Protein AF-A0A7V9HLD6-F1 (afdb_monomer)

Nearest PDB structures (foldseek):
  2f6m-assembly2_D  TM=8.925E-01  e=1.439E+00  Saccharomyces cerevisiae
  6vme-assembly2_F  TM=8.685E-01  e=6.034E+00  Homo sapiens
  2p22-assembly1_A  TM=7.306E-01  e=8.921E+00  Saccharomyces cerevisiae

pLDDT: mean 74.8, std 20.35, range [39.22, 98.5]

Radius of gyration: 25.82 Å; Cα contacts (8 Å, |Δi|>4): 28; chains: 1; bounding box: 95×51×47 Å

Solvent-accessible surface area (backbone atoms only — not comparable to full-atom values): 7902 Å² total; per-residue (Å²): 136,84,77,90,80,96,81,75,87,72,72,79,76,80,72,80,74,76,62,92,79,74,80,59,67,68,57,51,51,50,53,50,50,52,48,52,52,52,52,50,49,51,54,51,37,37,76,72,66,77,37,56,72,67,59,44,52,53,55,49,47,52,51,52,49,53,48,48,34,51,74,72,59,75,66,81,85,85,76,81,62,94,83,66,84,83,82,90,74,91,76,79,83,84,73,83,71,80,78,54,63,66,66,56,50,53,56,52,51,58,66,68,66,60,72,82,83,125

Sequence (118 aa):
MGSHEHDQTHPPGHNHDHDGTDKDPAEQEELARHLGEELSELFVRYVQGNLDFAELSFSAYDVLQDLHIIALGEYELEYDDEDAASEETSETGDTSSDYDRETATEQQEDLAQEPARS

Secondary structure (DSSP, 8-state):
----------PPP------TT---HHHHHHHHHHHHHHHHHHHHHHHTTSS-HHHHHHHHHHHHHHHHHHHHT--------TTS----------------HHHHHHHHHHHHTS----

Foldseek 3Di:
DDDDDPDDPDDPPPPPPPPPPDDDPVVLVVLLVVLVVVLVVLVVCVVVVVDDPVRNVVSNVVSVVVNVCSVVVVDDDDDPPVPDDDDDDPDDDP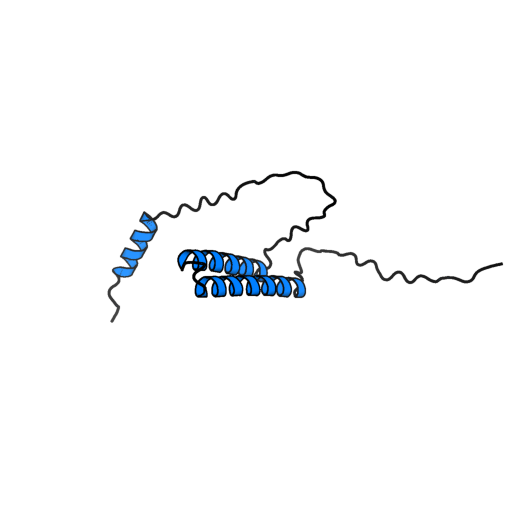PPPPPPVVVVVVVVVVVVPDDDDD

Mean predicted aligned error: 18.8 Å

Structure (mmCIF, N/CA/C/O backbone):
data_AF-A0A7V9HLD6-F1
#
_entry.id   AF-A0A7V9HLD6-F1
#
loop_
_atom_site.group_PDB
_atom_site.id
_atom_site.type_symbol
_atom_site.label_atom_id
_atom_site.label_alt_id
_atom_site.label_comp_id
_atom_site.label_asym_id
_atom_site.label_entity_id
_atom_site.label_seq_id
_atom_site.pdbx_PDB_ins_code
_atom_site.Cartn_x
_atom_site.Cartn_y
_atom_site.Cartn_z
_atom_site.occupancy
_atom_site.B_iso_or_equiv
_atom_site.auth_seq_id
_atom_site.auth_comp_id
_atom_site.auth_asym_id
_atom_site.auth_atom_id
_atom_site.pdbx_PDB_model_num
ATOM 1 N N . MET A 1 1 ? 57.115 -25.527 -28.174 1.00 39.75 1 MET A N 1
ATOM 2 C CA . MET A 1 1 ? 57.000 -24.123 -27.728 1.00 39.75 1 MET A CA 1
ATOM 3 C C . MET A 1 1 ? 56.120 -23.453 -28.773 1.00 39.75 1 MET A C 1
ATOM 5 O O . MET A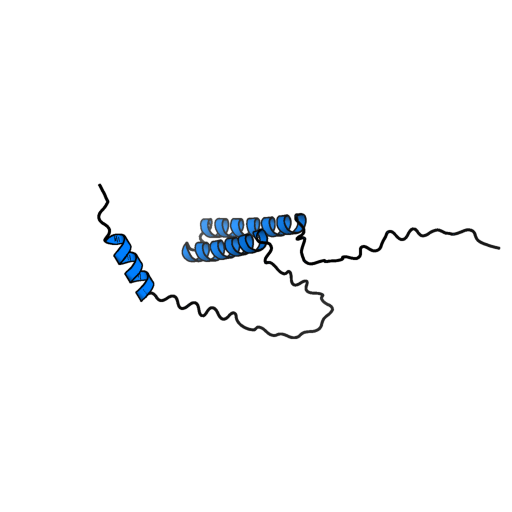 1 1 ? 56.627 -23.173 -29.844 1.00 39.75 1 MET A O 1
ATOM 9 N N . GLY A 1 2 ? 54.792 -23.560 -28.704 1.00 39.22 2 GLY A N 1
ATOM 10 C CA . GLY A 1 2 ? 53.883 -22.945 -27.719 1.00 39.22 2 GLY A CA 1
ATOM 11 C C . GLY A 1 2 ? 53.298 -21.693 -28.400 1.00 39.22 2 GLY A C 1
ATOM 12 O O . GLY A 1 2 ? 54.085 -20.910 -28.908 1.00 39.22 2 GLY A O 1
ATOM 13 N N . SER A 1 3 ? 52.001 -21.457 -28.571 1.00 45.84 3 SER A N 1
ATOM 14 C CA . SER A 1 3 ? 50.786 -22.132 -28.116 1.00 45.84 3 SER A CA 1
ATOM 15 C C . SER A 1 3 ? 49.655 -21.732 -29.081 1.00 45.84 3 SER A C 1
ATOM 17 O O . SER A 1 3 ? 49.622 -20.599 -29.557 1.00 45.84 3 SER A O 1
ATOM 19 N N . HIS A 1 4 ? 48.757 -22.670 -29.394 1.00 47.81 4 HIS A N 1
ATOM 20 C CA . HIS A 1 4 ? 47.358 -22.351 -29.701 1.00 47.81 4 HIS A CA 1
ATOM 21 C C . HIS A 1 4 ? 46.749 -21.718 -28.449 1.00 47.81 4 HIS A C 1
ATOM 23 O O . HIS A 1 4 ? 46.992 -22.284 -27.392 1.00 47.81 4 HIS A O 1
ATOM 29 N N . GLU A 1 5 ? 45.984 -20.629 -28.583 1.00 41.19 5 GLU A N 1
ATOM 30 C CA . GLU A 1 5 ? 44.836 -20.263 -27.726 1.00 41.19 5 GLU A CA 1
ATOM 31 C C . GLU A 1 5 ? 44.279 -18.895 -28.170 1.00 41.19 5 GLU A C 1
ATOM 33 O O . GLU A 1 5 ? 44.731 -17.840 -27.741 1.00 41.19 5 GLU A O 1
ATOM 38 N N . HIS A 1 6 ? 43.297 -18.914 -29.075 1.00 49.62 6 HIS A N 1
ATOM 39 C CA . HIS A 1 6 ? 42.277 -17.866 -29.143 1.00 49.62 6 HIS A CA 1
ATOM 40 C C . HIS A 1 6 ? 41.043 -18.422 -28.431 1.00 49.62 6 HIS A C 1
ATOM 42 O O . HIS A 1 6 ? 40.106 -18.893 -29.069 1.00 49.62 6 HIS A O 1
ATOM 48 N N . ASP A 1 7 ? 41.104 -18.424 -27.103 1.00 45.84 7 ASP A N 1
ATOM 49 C CA . ASP A 1 7 ? 39.954 -18.583 -26.224 1.00 45.84 7 ASP A CA 1
ATOM 50 C C . ASP A 1 7 ? 39.849 -17.299 -25.405 1.00 45.84 7 ASP A C 1
ATOM 52 O O . ASP A 1 7 ? 40.730 -16.982 -24.611 1.00 45.84 7 ASP A O 1
ATOM 56 N N . GLN A 1 8 ? 38.840 -16.499 -25.725 1.00 47.72 8 GLN A N 1
ATOM 57 C CA . GLN A 1 8 ? 37.940 -15.890 -24.753 1.00 47.72 8 GLN A CA 1
ATOM 58 C C . GLN A 1 8 ? 36.923 -15.080 -25.546 1.00 47.72 8 GLN A C 1
ATOM 60 O O . GLN A 1 8 ? 37.120 -13.934 -25.950 1.00 47.72 8 GLN A O 1
ATOM 65 N N . THR A 1 9 ? 35.820 -15.767 -25.807 1.00 48.19 9 THR A N 1
ATOM 66 C CA . THR A 1 9 ? 34.485 -15.199 -25.893 1.00 48.19 9 THR A CA 1
ATOM 67 C C . THR A 1 9 ? 34.293 -14.169 -24.778 1.00 48.19 9 THR A C 1
ATOM 69 O O . THR A 1 9 ? 33.964 -14.533 -23.651 1.00 48.19 9 THR A O 1
ATOM 72 N N . HIS A 1 10 ? 34.479 -12.885 -25.073 1.00 46.38 10 HIS A N 1
ATOM 73 C CA . HIS A 1 10 ? 33.772 -11.869 -24.310 1.00 46.38 10 HIS A CA 1
ATOM 74 C C . HIS A 1 10 ? 32.347 -11.815 -24.872 1.00 46.38 10 HIS A C 1
ATOM 76 O O . HIS A 1 10 ? 32.191 -11.487 -26.054 1.00 46.38 10 HIS A O 1
ATOM 82 N N . PRO A 1 11 ? 31.303 -12.169 -24.094 1.00 50.69 11 PRO A N 1
ATOM 83 C CA . PRO A 1 11 ? 29.959 -11.730 -24.440 1.00 50.69 11 PRO A CA 1
ATOM 84 C C . PRO A 1 11 ? 29.976 -10.195 -24.521 1.00 50.69 11 PRO A C 1
ATOM 86 O O . PRO A 1 11 ? 30.827 -9.568 -23.878 1.00 50.69 11 PRO A O 1
ATOM 89 N N . PRO A 1 12 ? 29.109 -9.580 -25.344 1.00 49.97 12 PRO A N 1
ATOM 90 C CA . PRO A 1 12 ? 29.051 -8.130 -25.411 1.00 49.97 12 PRO A CA 1
ATOM 91 C C . PRO A 1 12 ? 28.856 -7.630 -23.984 1.00 49.97 12 PRO A C 1
ATOM 93 O O . PRO A 1 12 ? 27.990 -8.139 -23.270 1.00 49.97 12 PRO A O 1
ATOM 96 N N . GLY A 1 13 ? 29.708 -6.696 -23.555 1.00 40.06 13 GLY A N 1
ATOM 97 C CA . GLY A 1 13 ? 29.433 -5.943 -22.346 1.00 40.06 13 GLY A CA 1
ATOM 98 C C . GLY A 1 13 ? 27.993 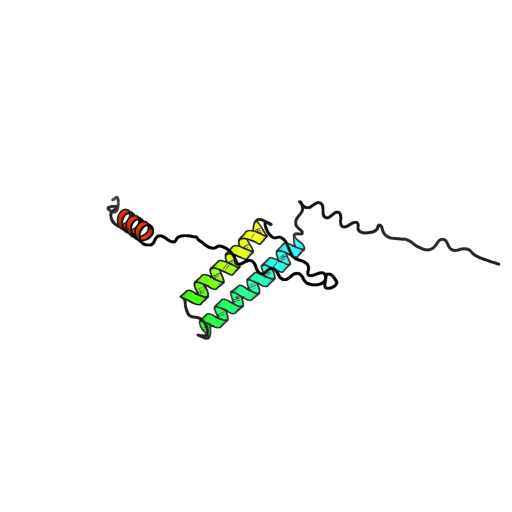-5.474 -22.464 1.00 40.06 13 GLY A C 1
ATOM 99 O O . GLY A 1 13 ? 27.634 -4.861 -23.472 1.00 40.06 13 GLY A O 1
ATOM 100 N N . HIS A 1 14 ? 27.165 -5.860 -21.494 1.00 45.81 14 HIS A N 1
ATOM 101 C CA . HIS A 1 14 ? 25.911 -5.179 -21.251 1.00 45.81 14 HIS A CA 1
ATOM 102 C C . HIS A 1 14 ? 26.305 -3.739 -20.938 1.00 45.81 14 HIS A C 1
ATOM 104 O O . HIS A 1 14 ? 26.563 -3.376 -19.794 1.00 45.81 14 HIS A O 1
ATOM 110 N N . ASN A 1 15 ? 26.435 -2.935 -21.991 1.00 44.78 15 ASN A N 1
ATOM 111 C CA . ASN A 1 15 ? 26.150 -1.529 -21.894 1.00 44.78 15 ASN A CA 1
ATOM 112 C C . ASN A 1 15 ? 24.702 -1.518 -21.419 1.00 44.78 15 ASN A C 1
ATOM 114 O O . ASN A 1 15 ? 23.782 -1.784 -22.193 1.00 44.78 15 ASN A O 1
ATOM 118 N N . HIS A 1 16 ? 24.515 -1.321 -20.118 1.00 48.53 16 HIS A N 1
ATOM 119 C CA . HIS A 1 16 ? 23.310 -0.691 -19.625 1.00 48.53 16 HIS A CA 1
ATOM 120 C C . HIS A 1 16 ? 23.318 0.717 -20.224 1.00 48.53 16 HIS A C 1
ATOM 122 O O . HIS A 1 16 ? 23.692 1.698 -19.587 1.00 48.53 16 HIS A O 1
ATOM 128 N N . ASP A 1 17 ? 22.981 0.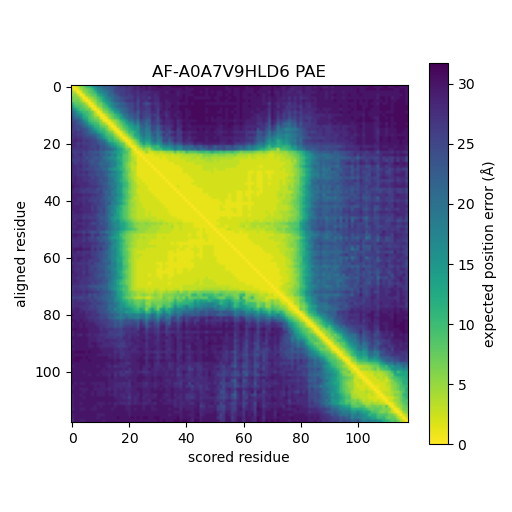791 -21.511 1.00 43.00 17 ASP A N 1
ATOM 129 C CA . ASP A 1 17 ? 22.378 1.963 -22.103 1.00 43.00 17 ASP A CA 1
ATOM 130 C C . ASP A 1 17 ? 21.034 2.106 -21.372 1.00 43.00 17 ASP A C 1
ATOM 132 O O . ASP A 1 17 ? 19.995 1.668 -2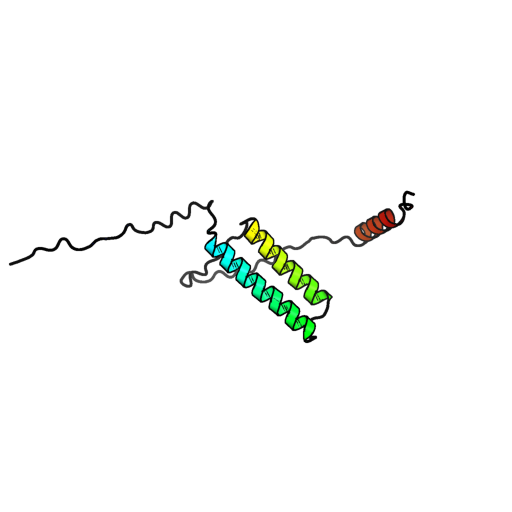1.859 1.00 43.00 17 ASP A O 1
ATOM 136 N N . HIS A 1 18 ? 21.069 2.649 -20.148 1.00 50.50 18 HIS A N 1
ATOM 137 C CA . HIS A 1 18 ? 19.903 3.237 -19.499 1.00 50.50 18 HIS A CA 1
ATOM 138 C C . HIS A 1 18 ? 19.566 4.506 -20.289 1.00 50.50 18 HIS A C 1
ATOM 140 O O . HIS A 1 18 ? 19.791 5.633 -19.853 1.00 50.50 18 HIS A O 1
ATOM 146 N N . ASP A 1 19 ? 19.096 4.303 -21.517 1.00 45.78 19 ASP A N 1
ATOM 147 C CA . ASP A 1 19 ? 18.341 5.296 -22.252 1.00 45.78 19 ASP A CA 1
ATOM 148 C C . ASP A 1 19 ? 17.038 5.461 -21.464 1.00 45.78 19 ASP A C 1
ATOM 150 O O . ASP A 1 19 ? 16.181 4.577 -21.458 1.00 45.78 19 ASP A O 1
ATOM 154 N N . GLY A 1 20 ? 16.967 6.531 -20.670 1.00 53.16 20 GLY A N 1
ATOM 155 C CA . GLY A 1 20 ? 15.962 6.779 -19.633 1.00 53.16 20 GLY A CA 1
ATOM 156 C C . GLY A 1 20 ? 14.540 7.005 -20.149 1.00 53.16 20 GLY A C 1
ATOM 157 O O . GLY A 1 20 ? 13.939 8.035 -19.858 1.00 53.16 20 GLY A O 1
ATOM 158 N N . THR A 1 21 ? 13.982 6.067 -20.913 1.00 55.69 21 THR A N 1
ATOM 159 C CA . THR A 1 21 ? 12.584 6.113 -21.370 1.00 55.69 21 THR A CA 1
ATOM 160 C C . THR A 1 21 ? 11.848 4.773 -21.362 1.00 55.69 21 THR A C 1
ATOM 162 O O . THR A 1 21 ? 10.618 4.797 -21.341 1.00 55.69 21 THR A O 1
ATOM 165 N N . ASP A 1 22 ? 12.536 3.631 -21.271 1.00 59.81 22 ASP A N 1
ATOM 166 C CA . ASP A 1 22 ? 11.887 2.320 -21.152 1.00 59.81 22 ASP A CA 1
ATOM 167 C C . ASP A 1 22 ? 12.037 1.774 -19.725 1.00 59.81 22 ASP A C 1
ATOM 169 O O . ASP A 1 22 ? 13.073 1.240 -19.337 1.00 59.81 22 ASP A O 1
ATOM 173 N N . LYS A 1 23 ? 10.982 1.949 -18.926 1.00 72.94 23 LYS A N 1
ATOM 174 C CA . LYS A 1 23 ? 10.868 1.394 -17.569 1.00 72.94 23 LYS A CA 1
ATOM 175 C C . LYS A 1 23 ? 10.835 -0.132 -17.638 1.00 72.94 23 LYS A C 1
ATOM 177 O O . LYS A 1 23 ? 10.093 -0.671 -18.461 1.00 72.94 23 LYS A O 1
ATOM 182 N N . ASP A 1 24 ? 11.585 -0.816 -16.774 1.00 85.81 24 ASP A N 1
ATOM 183 C CA . ASP A 1 24 ? 11.623 -2.281 -16.743 1.00 85.81 24 ASP A CA 1
ATOM 184 C C . ASP A 1 24 ? 10.306 -2.846 -16.166 1.00 85.81 24 ASP A C 1
ATOM 186 O O . ASP A 1 24 ? 9.994 -2.624 -14.992 1.00 85.81 24 ASP A O 1
ATOM 190 N N . PRO A 1 25 ? 9.509 -3.600 -16.951 1.00 88.75 25 PRO A N 1
ATOM 191 C CA . PRO A 1 25 ? 8.266 -4.189 -16.460 1.00 88.75 25 PRO A CA 1
ATOM 192 C C . PRO A 1 25 ? 8.462 -5.169 -15.297 1.00 88.75 25 PRO A C 1
ATOM 194 O O . PRO A 1 25 ? 7.559 -5.317 -14.475 1.00 88.75 25 PRO A O 1
ATOM 197 N N . ALA A 1 26 ? 9.604 -5.860 -15.233 1.00 91.06 26 ALA A N 1
ATOM 198 C CA . ALA A 1 26 ? 9.889 -6.795 -14.149 1.00 91.06 26 ALA A CA 1
ATOM 199 C C . ALA A 1 26 ? 10.138 -6.054 -12.828 1.00 91.06 26 ALA A C 1
ATOM 201 O O . ALA A 1 26 ? 9.639 -6.475 -11.785 1.00 91.06 26 ALA A O 1
ATOM 202 N N . GLU A 1 27 ? 10.839 -4.923 -12.890 1.00 89.69 27 GLU A N 1
ATOM 203 C CA . GLU A 1 27 ? 11.078 -4.048 -11.741 1.00 89.69 27 GLU A CA 1
ATOM 204 C C . GLU A 1 27 ? 9.770 -3.426 -11.234 1.00 89.69 27 GLU A C 1
ATOM 206 O O . GLU A 1 27 ? 9.477 -3.481 -10.041 1.00 89.69 27 GLU A O 1
ATOM 211 N N . GLN A 1 28 ? 8.921 -2.920 -12.135 1.00 92.94 28 GLN A N 1
ATOM 212 C CA . GLN A 1 28 ? 7.598 -2.407 -11.759 1.00 92.94 28 GLN A CA 1
ATOM 213 C C . GLN A 1 28 ? 6.736 -3.469 -11.068 1.00 92.94 28 GLN A C 1
ATOM 215 O O . GLN A 1 28 ? 6.016 -3.164 -10.116 1.00 92.94 28 GLN A O 1
ATOM 220 N N . GLU A 1 29 ? 6.796 -4.719 -11.536 1.00 94.44 29 GLU A N 1
ATOM 221 C CA . GLU A 1 29 ? 6.090 -5.833 -10.904 1.00 94.44 29 GLU A CA 1
ATOM 222 C C . GLU A 1 29 ? 6.628 -6.124 -9.496 1.00 94.44 29 GLU A C 1
ATOM 224 O O . GLU A 1 29 ? 5.844 -6.393 -8.583 1.00 94.44 29 GLU A O 1
ATOM 229 N N . GLU A 1 30 ? 7.947 -6.074 -9.304 1.00 94.12 30 GLU A N 1
ATOM 230 C CA . GLU A 1 30 ? 8.579 -6.269 -7.999 1.00 94.12 30 GLU A CA 1
ATOM 231 C C . GLU A 1 30 ? 8.187 -5.168 -7.008 1.00 94.12 30 GLU A C 1
ATOM 233 O O . GLU A 1 30 ? 7.711 -5.479 -5.912 1.00 94.12 30 GLU A O 1
ATOM 238 N N . LEU A 1 31 ? 8.275 -3.900 -7.418 1.00 94.56 31 LEU A N 1
ATOM 239 C CA . LEU A 1 31 ? 7.864 -2.755 -6.601 1.00 94.56 31 LEU A CA 1
ATOM 240 C C . LEU A 1 31 ? 6.372 -2.824 -6.243 1.00 94.56 31 LEU A C 1
ATOM 242 O O . LEU A 1 31 ? 5.995 -2.684 -5.080 1.00 94.56 31 LEU A O 1
ATOM 246 N N . ALA A 1 32 ? 5.510 -3.121 -7.220 1.00 95.50 32 ALA A N 1
ATOM 247 C CA . ALA A 1 32 ? 4.077 -3.271 -6.978 1.00 95.50 32 ALA A CA 1
ATOM 248 C C . ALA A 1 32 ? 3.765 -4.431 -6.016 1.00 95.50 32 ALA A C 1
ATOM 250 O O . ALA A 1 32 ? 2.842 -4.335 -5.203 1.00 95.50 32 ALA A O 1
ATOM 251 N N . ARG A 1 33 ? 4.527 -5.531 -6.085 1.00 97.44 33 ARG A N 1
ATOM 252 C CA . ARG A 1 33 ? 4.395 -6.654 -5.150 1.00 97.44 33 ARG A CA 1
ATOM 253 C C . ARG A 1 33 ? 4.785 -6.241 -3.734 1.00 97.44 33 ARG A C 1
ATOM 255 O O . ARG A 1 33 ? 4.038 -6.560 -2.812 1.00 97.44 33 ARG A O 1
ATOM 262 N N . HIS A 1 34 ? 5.887 -5.513 -3.575 1.00 96.69 34 HIS A N 1
ATOM 263 C CA . HIS A 1 34 ? 6.339 -5.021 -2.275 1.00 96.69 34 HIS A CA 1
ATOM 264 C C . HIS A 1 34 ? 5.295 -4.110 -1.610 1.00 96.69 34 HIS A C 1
ATOM 266 O O . HIS A 1 34 ? 4.877 -4.373 -0.483 1.00 96.69 34 HIS A O 1
ATOM 272 N N . LEU A 1 35 ? 4.765 -3.129 -2.347 1.00 97.00 35 LEU A N 1
ATOM 273 C CA . LEU A 1 35 ? 3.693 -2.258 -1.848 1.00 97.00 35 LEU A CA 1
ATOM 274 C C . LEU A 1 35 ? 2.416 -3.037 -1.494 1.00 97.00 35 LEU A C 1
ATOM 276 O O . LEU A 1 35 ? 1.715 -2.715 -0.535 1.00 97.00 35 LEU A O 1
ATOM 280 N N . GLY A 1 36 ? 2.099 -4.099 -2.240 1.00 97.31 36 GLY A N 1
ATOM 281 C CA . GLY A 1 36 ? 0.975 -4.981 -1.921 1.00 97.31 36 GLY A CA 1
ATOM 282 C C . GLY A 1 36 ? 1.150 -5.743 -0.601 1.00 97.31 36 GLY A C 1
ATOM 283 O O . GLY A 1 36 ? 0.172 -5.957 0.127 1.00 97.31 36 GLY A O 1
ATOM 284 N N . GLU A 1 37 ? 2.379 -6.149 -0.277 1.00 98.25 37 GLU A N 1
ATOM 285 C CA . GLU A 1 37 ? 2.721 -6.766 1.008 1.00 98.25 37 GLU A CA 1
ATOM 286 C C . GLU A 1 37 ? 2.587 -5.756 2.153 1.00 98.25 37 GLU A C 1
ATOM 288 O O . GLU A 1 37 ? 1.931 -6.061 3.153 1.00 98.25 37 GLU A O 1
ATOM 293 N N . GLU A 1 38 ? 3.093 -4.536 1.965 1.00 97.56 38 GLU A N 1
ATOM 294 C CA . GLU A 1 38 ? 2.968 -3.444 2.934 1.00 97.56 38 GLU A CA 1
ATOM 295 C C . GLU A 1 38 ? 1.498 -3.102 3.223 1.00 97.56 38 GLU A C 1
ATOM 297 O O . GLU A 1 38 ? 1.062 -3.090 4.379 1.00 97.56 38 GLU A O 1
ATOM 302 N N . LEU A 1 39 ? 0.680 -2.934 2.177 1.00 98.06 39 LEU A N 1
ATOM 303 C CA . LEU A 1 39 ? -0.751 -2.660 2.327 1.00 98.06 39 LEU A CA 1
ATOM 304 C C . LEU A 1 39 ? -1.479 -3.789 3.074 1.00 98.06 39 LEU A C 1
ATOM 306 O O . LEU A 1 39 ? -2.368 -3.547 3.897 1.00 98.06 39 LEU A O 1
ATOM 310 N N . SER A 1 40 ? -1.095 -5.040 2.810 1.00 98.31 40 SER A N 1
ATOM 311 C CA . SER A 1 40 ? -1.654 -6.201 3.505 1.00 98.31 40 SER A CA 1
ATOM 312 C C . SER A 1 40 ? -1.291 -6.198 4.992 1.00 98.31 40 SER A C 1
ATOM 314 O O . SER A 1 40 ? -2.140 -6.517 5.832 1.00 98.31 40 SER A O 1
ATOM 316 N N . GLU A 1 41 ? -0.064 -5.806 5.341 1.00 98.31 41 GLU A N 1
ATOM 317 C CA . GLU A 1 41 ? 0.372 -5.670 6.731 1.00 98.31 41 GLU A CA 1
ATOM 318 C C . GLU A 1 41 ? -0.427 -4.591 7.474 1.00 98.31 41 GLU A C 1
ATOM 320 O O . GLU A 1 41 ? -0.889 -4.837 8.594 1.00 98.31 41 GLU A O 1
ATOM 325 N N . LEU A 1 42 ? -0.676 -3.437 6.844 1.00 98.19 42 LEU A N 1
ATOM 326 C CA . LEU A 1 42 ? -1.505 -2.372 7.419 1.00 98.19 42 LEU A CA 1
ATOM 327 C C . LEU A 1 42 ? -2.902 -2.885 7.803 1.00 98.19 42 LEU A C 1
ATOM 329 O O . LEU A 1 42 ? -3.368 -2.661 8.926 1.00 98.19 42 LEU A O 1
ATOM 333 N N . PHE A 1 43 ? -3.554 -3.652 6.922 1.00 98.12 43 PHE A N 1
ATOM 334 C CA . PHE A 1 43 ? -4.861 -4.247 7.221 1.00 98.12 43 PHE A CA 1
ATOM 335 C C . PHE A 1 43 ? -4.806 -5.256 8.369 1.00 98.12 43 PHE A C 1
ATOM 337 O O . PHE A 1 43 ? -5.691 -5.263 9.230 1.00 98.12 43 PHE A O 1
ATOM 344 N N . VAL A 1 44 ? -3.766 -6.092 8.426 1.00 98.50 44 VAL A N 1
ATOM 345 C CA . VAL A 1 44 ? -3.575 -7.032 9.539 1.00 98.50 44 VAL A CA 1
ATOM 346 C C . VAL A 1 44 ? -3.398 -6.278 10.858 1.00 98.50 44 VAL A C 1
ATOM 348 O O . VAL A 1 44 ? -4.033 -6.637 11.853 1.00 98.50 44 VAL A O 1
ATOM 351 N N . ARG A 1 45 ? -2.595 -5.208 10.876 1.00 98.19 45 ARG A N 1
ATOM 352 C CA . ARG A 1 45 ? -2.367 -4.379 12.069 1.00 98.19 45 ARG A CA 1
ATOM 353 C C . ARG A 1 45 ? -3.646 -3.690 12.542 1.00 98.19 45 ARG A C 1
ATOM 355 O O . ARG A 1 45 ? -3.898 -3.671 13.746 1.00 98.19 45 ARG A O 1
ATOM 362 N N . TYR A 1 46 ? -4.489 -3.216 11.627 1.00 98.38 46 TYR A N 1
ATOM 363 C CA . TYR A 1 46 ? -5.809 -2.678 11.965 1.00 98.38 46 TYR A CA 1
ATOM 364 C C . TYR A 1 46 ? -6.722 -3.735 12.610 1.00 98.38 46 TYR A C 1
ATOM 366 O O . TYR A 1 46 ? -7.293 -3.498 13.673 1.00 98.38 46 TYR A O 1
ATOM 374 N N . VAL A 1 47 ? -6.806 -4.946 12.041 1.00 98.44 47 VAL A N 1
ATOM 375 C CA . VAL A 1 47 ? -7.612 -6.050 12.611 1.00 98.44 47 VAL A CA 1
ATOM 376 C C . VAL A 1 47 ? -7.110 -6.477 13.994 1.00 98.44 47 VAL A C 1
ATOM 378 O O . VAL A 1 47 ? -7.903 -6.855 14.856 1.00 98.44 47 VAL A O 1
ATOM 381 N N . GLN A 1 48 ? -5.800 -6.399 14.228 1.00 98.12 48 GLN A N 1
ATOM 382 C CA . GLN A 1 48 ? -5.193 -6.657 15.535 1.00 98.12 48 GLN A CA 1
ATOM 383 C C . GLN A 1 48 ? -5.449 -5.536 16.559 1.00 98.12 48 GLN A C 1
ATOM 385 O O . GLN A 1 48 ? -5.180 -5.736 17.742 1.00 98.12 48 GLN A O 1
ATOM 390 N N . GLY A 1 49 ? -5.977 -4.384 16.130 1.00 97.69 49 GLY A N 1
ATOM 391 C CA . GLY A 1 49 ? -6.194 -3.207 16.973 1.00 97.69 49 GLY A CA 1
ATOM 392 C C . GLY A 1 49 ? -4.929 -2.385 17.229 1.00 97.69 49 GLY A C 1
ATOM 393 O O . GLY A 1 49 ? -4.899 -1.614 18.183 1.00 97.69 49 GLY A O 1
ATOM 394 N N . ASN A 1 50 ? -3.888 -2.566 16.408 1.00 97.94 50 ASN A N 1
ATOM 395 C CA . ASN A 1 50 ? -2.624 -1.827 16.501 1.00 97.94 50 ASN A CA 1
ATOM 396 C C . ASN A 1 50 ? -2.648 -0.491 15.745 1.00 97.94 50 ASN A C 1
ATOM 398 O O . ASN A 1 50 ? -1.716 0.290 15.910 1.00 97.94 50 ASN A O 1
ATOM 402 N N . LEU A 1 51 ? -3.654 -0.277 14.895 1.00 97.06 51 LEU A N 1
ATOM 403 C CA . LEU A 1 51 ? -3.902 0.966 14.167 1.00 97.06 51 LEU A CA 1
ATOM 404 C C . LEU A 1 51 ? -5.374 1.336 14.324 1.00 97.06 51 LEU A C 1
ATOM 406 O O . LEU A 1 51 ? -6.238 0.450 14.307 1.00 97.06 51 LEU A O 1
ATOM 410 N N . ASP A 1 52 ? -5.665 2.624 14.447 1.00 97.88 52 ASP A N 1
ATOM 411 C CA . ASP A 1 52 ? -7.024 3.132 14.312 1.00 97.88 52 ASP A CA 1
ATOM 412 C C . ASP A 1 52 ? -7.410 3.369 12.837 1.00 97.88 52 ASP A C 1
ATOM 414 O O . ASP A 1 52 ? -6.652 3.092 11.904 1.00 97.88 52 ASP A O 1
ATOM 418 N N . PHE A 1 53 ? -8.652 3.805 12.604 1.00 97.44 53 PHE A N 1
ATOM 419 C CA . PHE A 1 53 ? -9.147 4.015 11.241 1.00 97.44 53 PHE A CA 1
ATOM 420 C C . PHE A 1 53 ? -8.435 5.170 10.528 1.00 97.44 53 PHE A C 1
ATOM 422 O O . PHE A 1 53 ? -8.223 5.090 9.321 1.00 97.44 53 PHE A O 1
ATOM 429 N N . ALA A 1 54 ? -8.078 6.230 11.257 1.00 98.44 54 ALA A N 1
ATOM 430 C CA . ALA A 1 54 ? -7.405 7.379 10.674 1.00 98.44 54 ALA A CA 1
ATOM 431 C C . ALA A 1 54 ? -5.985 6.987 10.251 1.00 98.44 54 ALA A C 1
ATOM 433 O O . ALA A 1 54 ? -5.633 7.180 9.089 1.00 98.44 54 ALA A O 1
ATOM 434 N N . GLU A 1 55 ? -5.227 6.349 11.146 1.00 98.06 55 GLU A N 1
ATOM 435 C CA . GLU A 1 55 ? -3.881 5.835 10.872 1.00 98.06 55 GLU A CA 1
ATOM 436 C C . GLU A 1 55 ? -3.879 4.893 9.665 1.00 98.06 55 GLU A C 1
ATOM 438 O O . GLU A 1 55 ? -3.104 5.090 8.733 1.00 98.06 55 GLU A O 1
ATOM 443 N N . LEU A 1 56 ? -4.807 3.927 9.626 1.00 98.31 56 LEU A N 1
ATOM 444 C CA . LEU A 1 56 ? -4.944 3.037 8.474 1.00 98.31 56 LEU A CA 1
ATOM 445 C C . LEU A 1 56 ? -5.211 3.816 7.181 1.00 98.31 56 LEU A C 1
ATOM 447 O O . LEU A 1 56 ? -4.630 3.498 6.149 1.00 98.31 56 LEU A O 1
ATOM 451 N N . SER A 1 57 ? -6.124 4.788 7.215 1.00 97.62 57 SER A N 1
ATOM 452 C CA . SER A 1 57 ? -6.547 5.505 6.011 1.00 97.62 57 SER A CA 1
ATOM 453 C C . SER A 1 57 ? -5.435 6.357 5.403 1.00 97.62 57 SER A C 1
ATOM 455 O O . SER A 1 57 ? -5.308 6.370 4.181 1.00 97.62 57 SER A O 1
ATOM 457 N N . PHE A 1 58 ? -4.613 7.006 6.235 1.00 97.94 58 PHE A N 1
ATOM 458 C CA . PHE A 1 58 ? -3.468 7.783 5.763 1.00 97.94 58 PHE A CA 1
ATOM 459 C C . PHE A 1 58 ? -2.383 6.864 5.206 1.00 97.94 58 PHE A C 1
ATOM 461 O O . PHE A 1 58 ? -2.011 7.013 4.051 1.00 97.94 58 PHE A O 1
ATOM 468 N N . SER A 1 59 ? -1.978 5.830 5.951 1.00 97.88 59 SER A N 1
ATOM 469 C CA . SER A 1 59 ? -0.947 4.905 5.467 1.00 97.88 59 SER A CA 1
ATOM 470 C C . SER A 1 59 ? -1.375 4.149 4.205 1.00 97.88 59 SER A C 1
ATOM 472 O O . SER A 1 59 ? -0.576 3.945 3.301 1.00 97.88 59 SER A O 1
ATOM 474 N N . ALA A 1 60 ? -2.647 3.751 4.100 1.00 98.12 60 ALA A N 1
ATOM 475 C CA . ALA A 1 60 ? -3.153 3.118 2.886 1.00 98.12 60 ALA A CA 1
ATOM 476 C C . ALA A 1 60 ? -3.192 4.091 1.699 1.00 98.12 60 ALA A C 1
ATOM 478 O O . ALA A 1 60 ? -2.971 3.667 0.568 1.00 98.12 60 ALA A O 1
ATOM 479 N N . TYR A 1 61 ? -3.492 5.371 1.937 1.00 98.00 61 TYR A N 1
ATOM 480 C CA . TYR A 1 61 ? -3.437 6.391 0.895 1.00 98.00 61 TYR A CA 1
ATOM 481 C C . TYR A 1 61 ? -2.008 6.568 0.369 1.00 98.00 61 TYR A C 1
ATOM 483 O O . TYR A 1 61 ? -1.832 6.541 -0.846 1.00 98.00 61 TYR A O 1
ATOM 491 N N . ASP A 1 62 ? -1.016 6.656 1.258 1.00 97.56 62 ASP A N 1
ATOM 492 C CA . ASP A 1 62 ? 0.395 6.819 0.884 1.00 97.56 62 ASP A CA 1
ATOM 493 C C . ASP A 1 62 ? 0.868 5.654 -0.005 1.00 97.56 62 ASP A C 1
ATOM 495 O O . ASP A 1 62 ? 1.306 5.863 -1.133 1.00 97.56 62 ASP A O 1
ATOM 499 N N . VAL A 1 63 ? 0.622 4.408 0.418 1.00 97.75 63 VAL A N 1
ATOM 500 C CA . VAL A 1 63 ? 0.987 3.209 -0.363 1.00 97.75 63 VAL A CA 1
ATOM 501 C C . VAL A 1 63 ? 0.286 3.167 -1.731 1.00 97.75 63 VAL A C 1
ATOM 503 O O . VAL A 1 63 ? 0.857 2.734 -2.735 1.00 97.75 63 VAL A O 1
ATOM 506 N N . LEU A 1 64 ? -0.973 3.614 -1.806 1.00 97.94 64 LEU A N 1
ATOM 507 C CA . LEU A 1 64 ? -1.701 3.695 -3.077 1.00 97.94 64 LEU A CA 1
ATOM 508 C C . LEU A 1 64 ? -1.175 4.819 -3.978 1.00 97.94 64 LEU A C 1
ATOM 510 O O . LEU A 1 64 ? -1.212 4.673 -5.203 1.00 97.94 64 LEU A O 1
ATOM 514 N N . GLN A 1 65 ? -0.702 5.921 -3.398 1.00 97.12 65 GLN A N 1
ATOM 515 C CA . GLN A 1 65 ? -0.060 7.004 -4.131 1.00 97.12 65 GLN A CA 1
ATOM 516 C C . GLN A 1 65 ? 1.279 6.539 -4.715 1.00 97.12 65 GLN A C 1
ATOM 518 O O . GLN A 1 65 ? 1.518 6.764 -5.902 1.00 97.12 65 GLN A O 1
ATOM 523 N N . ASP A 1 66 ? 2.083 5.799 -3.955 1.00 95.69 66 ASP A N 1
ATOM 524 C CA . ASP A 1 66 ? 3.340 5.216 -4.442 1.00 95.69 66 ASP A CA 1
ATOM 525 C C . ASP A 1 66 ? 3.096 4.226 -5.583 1.00 95.69 66 ASP A C 1
ATOM 527 O O . ASP A 1 66 ? 3.740 4.280 -6.634 1.00 95.69 66 ASP A O 1
ATOM 531 N N . LEU A 1 67 ? 2.077 3.373 -5.443 1.00 95.88 67 LEU A N 1
ATOM 532 C CA . LEU A 1 67 ? 1.669 2.466 -6.514 1.00 95.88 67 LEU A CA 1
ATOM 533 C C . LEU A 1 67 ? 1.231 3.232 -7.773 1.00 95.88 67 LEU A C 1
ATOM 535 O O . LEU A 1 67 ? 1.497 2.792 -8.895 1.00 95.88 67 LEU A O 1
ATOM 539 N N . HIS A 1 68 ? 0.561 4.375 -7.609 1.00 93.94 68 HIS A N 1
ATOM 540 C CA . HIS A 1 68 ? 0.177 5.231 -8.727 1.00 93.94 68 HIS A CA 1
ATOM 541 C C . HIS A 1 68 ? 1.402 5.822 -9.435 1.00 93.94 68 HIS A C 1
ATOM 543 O O . HIS A 1 68 ? 1.462 5.775 -10.664 1.00 93.94 68 HIS A O 1
ATOM 549 N N . ILE A 1 69 ? 2.395 6.296 -8.679 1.00 92.69 69 ILE A N 1
ATOM 550 C CA . ILE A 1 69 ? 3.669 6.806 -9.206 1.00 92.69 69 ILE A CA 1
ATOM 551 C C . ILE A 1 69 ? 4.400 5.708 -9.992 1.00 92.69 69 ILE A C 1
ATOM 553 O O . ILE A 1 69 ? 4.828 5.949 -11.123 1.00 92.69 69 ILE A O 1
ATOM 557 N N . ILE A 1 70 ? 4.462 4.478 -9.468 1.00 90.81 70 ILE A N 1
ATOM 558 C CA . ILE A 1 70 ? 5.050 3.327 -10.177 1.00 90.81 70 ILE A CA 1
ATOM 559 C C . ILE A 1 70 ? 4.302 3.025 -11.476 1.00 90.81 70 ILE A C 1
ATOM 561 O O . ILE A 1 70 ? 4.928 2.808 -12.513 1.00 90.81 70 ILE A O 1
ATOM 565 N N . ALA A 1 71 ? 2.968 3.063 -11.456 1.00 90.06 71 ALA A N 1
ATOM 566 C CA . ALA A 1 71 ? 2.147 2.798 -12.635 1.00 90.06 71 ALA A CA 1
ATOM 567 C C . ALA A 1 71 ? 2.302 3.867 -13.733 1.00 90.06 71 ALA A C 1
ATOM 569 O O . ALA A 1 71 ? 2.264 3.541 -14.921 1.00 90.06 71 ALA A O 1
ATOM 570 N N . LEU A 1 72 ? 2.495 5.135 -13.358 1.00 91.06 72 LEU A N 1
ATOM 571 C CA . LEU A 1 72 ? 2.883 6.203 -14.289 1.00 91.06 72 LEU A CA 1
ATOM 572 C C . LEU A 1 72 ? 4.355 6.075 -14.712 1.00 91.06 72 LEU A C 1
ATOM 574 O O . LEU A 1 72 ? 4.780 6.598 -15.747 1.00 91.06 72 LEU A O 1
ATOM 578 N N . GLY A 1 73 ? 5.136 5.334 -13.929 1.00 85.50 73 GLY A N 1
ATOM 579 C CA . GLY A 1 73 ? 6.582 5.242 -14.004 1.00 85.50 73 GLY A CA 1
ATOM 580 C C . GLY A 1 73 ? 7.250 6.589 -13.747 1.00 85.50 73 GLY A C 1
ATOM 581 O O . GLY A 1 73 ? 8.188 6.964 -14.437 1.00 85.50 73 GLY A O 1
ATOM 582 N N . GLU A 1 74 ? 6.709 7.360 -12.821 1.00 86.00 74 GLU A N 1
ATOM 583 C CA . GLU A 1 74 ? 7.280 8.633 -12.378 1.00 86.00 74 GLU A CA 1
ATOM 584 C C . GLU A 1 74 ? 8.164 8.426 -11.135 1.00 86.00 74 GLU A C 1
ATOM 586 O O . GLU A 1 74 ? 8.327 9.338 -10.334 1.00 86.00 74 GLU A O 1
ATOM 591 N N . TYR A 1 75 ? 8.704 7.214 -10.952 1.00 81.44 75 TYR A N 1
ATOM 592 C CA . TYR A 1 75 ? 9.613 6.882 -9.859 1.00 81.44 75 TYR A CA 1
ATOM 593 C C . TYR A 1 75 ? 11.067 6.972 -10.329 1.00 81.44 75 TYR A C 1
ATOM 595 O O . TYR A 1 75 ? 11.400 6.557 -11.440 1.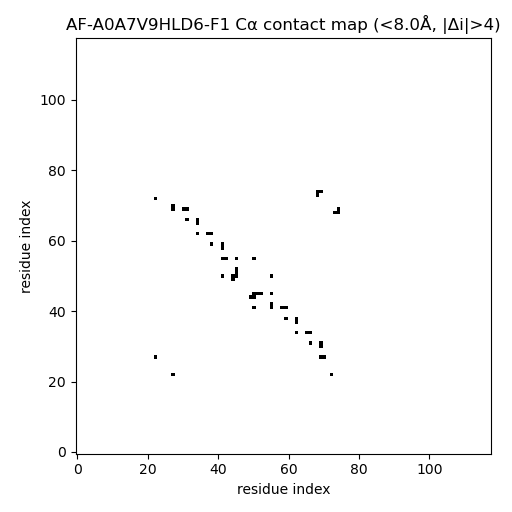00 81.44 75 TYR A O 1
ATOM 603 N N . GLU A 1 76 ? 11.927 7.481 -9.455 1.00 79.62 76 GLU A N 1
ATOM 604 C CA . GLU A 1 76 ? 13.378 7.404 -9.580 1.00 79.62 76 GLU A CA 1
ATOM 605 C C . GLU A 1 76 ? 13.888 6.590 -8.390 1.00 79.62 76 GLU A C 1
ATOM 607 O O . GLU A 1 76 ? 13.520 6.860 -7.247 1.00 79.62 76 GLU A O 1
ATOM 612 N N . LEU A 1 77 ? 14.677 5.547 -8.658 1.00 76.31 77 LEU A N 1
ATOM 613 C CA . LEU A 1 77 ? 15.298 4.751 -7.605 1.00 76.31 77 LEU A CA 1
ATOM 614 C C . LEU A 1 77 ? 16.662 5.345 -7.274 1.00 76.31 77 LEU A C 1
ATOM 616 O O . LEU A 1 77 ? 17.543 5.423 -8.131 1.00 76.31 77 LEU A O 1
ATOM 620 N N . GLU A 1 78 ? 16.844 5.727 -6.016 1.00 73.31 78 GLU A N 1
ATOM 621 C CA . GLU A 1 78 ? 18.163 6.020 -5.475 1.00 73.31 78 GLU A CA 1
ATOM 622 C C . GLU A 1 78 ? 18.830 4.689 -5.112 1.00 73.31 78 GLU A C 1
ATOM 624 O O . GLU A 1 78 ? 18.523 4.070 -4.093 1.00 73.31 78 GLU A O 1
ATOM 629 N N . TYR A 1 79 ? 19.721 4.209 -5.981 1.00 65.12 79 TYR A N 1
ATOM 630 C CA . TYR A 1 79 ? 20.616 3.116 -5.623 1.00 65.12 79 TYR A CA 1
ATOM 631 C C . TYR A 1 79 ? 21.708 3.700 -4.729 1.00 65.12 79 TYR A C 1
ATOM 633 O O . TYR A 1 79 ? 22.531 4.494 -5.185 1.00 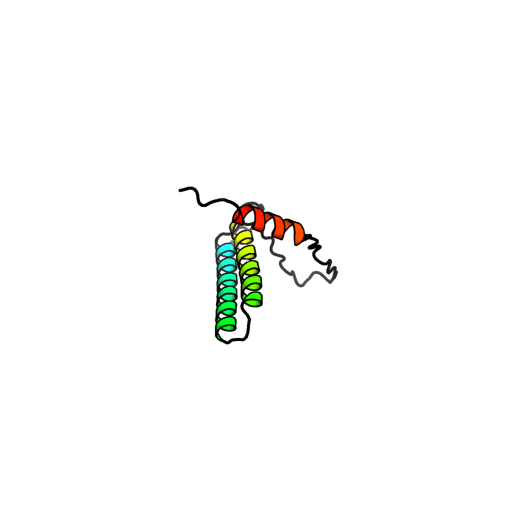65.12 79 TYR A O 1
ATOM 641 N N . ASP A 1 80 ? 21.685 3.333 -3.450 1.00 57.12 80 ASP A N 1
ATOM 642 C CA . ASP A 1 80 ? 22.736 3.683 -2.499 1.00 57.12 80 ASP A CA 1
ATOM 643 C C . ASP A 1 80 ? 24.003 2.903 -2.902 1.00 57.12 80 ASP A C 1
ATOM 645 O O . ASP A 1 80 ? 24.234 1.765 -2.490 1.00 57.12 80 ASP A O 1
ATOM 649 N N . ASP A 1 81 ? 24.792 3.465 -3.820 1.00 51.06 81 ASP A N 1
ATOM 650 C CA . ASP A 1 81 ? 26.145 2.994 -4.094 1.00 51.06 81 ASP A CA 1
ATOM 651 C C . ASP A 1 81 ? 26.958 3.275 -2.821 1.00 51.06 81 ASP A C 1
ATOM 653 O O . ASP A 1 81 ? 27.458 4.384 -2.617 1.00 51.06 81 ASP A O 1
ATOM 657 N N . GLU A 1 82 ? 27.088 2.271 -1.948 1.00 52.91 82 GLU A N 1
ATOM 658 C CA . GLU A 1 82 ? 27.798 2.328 -0.657 1.00 52.91 82 GLU A CA 1
ATOM 659 C C . GLU A 1 82 ? 29.329 2.595 -0.772 1.00 52.91 82 GLU A C 1
ATOM 661 O O . GLU A 1 82 ? 30.115 2.190 0.084 1.00 52.91 82 GLU A O 1
ATOM 666 N N . ASP A 1 83 ? 29.776 3.306 -1.811 1.00 53.62 83 ASP A N 1
ATOM 667 C CA . ASP A 1 83 ? 31.137 3.804 -2.037 1.00 53.62 83 ASP A CA 1
ATOM 668 C C . ASP A 1 83 ? 31.189 5.328 -2.326 1.00 53.62 83 ASP A C 1
ATOM 670 O O . ASP A 1 83 ? 32.219 5.851 -2.764 1.00 53.62 83 ASP A O 1
ATOM 674 N N . ALA A 1 84 ? 30.123 6.090 -2.045 1.00 51.28 84 ALA A N 1
ATOM 675 C CA . ALA A 1 84 ? 30.144 7.556 -2.084 1.00 51.28 84 ALA A CA 1
ATOM 676 C C . ALA A 1 84 ? 29.892 8.156 -0.691 1.00 51.28 84 ALA A C 1
ATOM 678 O O . ALA A 1 84 ? 28.788 8.172 -0.160 1.00 51.28 84 ALA A O 1
ATOM 679 N N . ALA A 1 85 ? 30.964 8.652 -0.076 1.00 52.88 85 ALA A N 1
ATOM 680 C CA . ALA A 1 85 ? 30.942 9.286 1.233 1.00 52.88 85 ALA A CA 1
ATOM 681 C C . ALA A 1 85 ? 29.935 10.453 1.322 1.00 52.88 85 ALA A C 1
ATOM 683 O O . ALA A 1 85 ? 30.072 11.444 0.612 1.00 52.88 85 ALA A O 1
ATOM 684 N N . SER A 1 86 ? 28.995 10.317 2.260 1.00 53.12 86 SER A N 1
ATOM 685 C CA . SER A 1 86 ? 28.328 11.353 3.063 1.00 53.12 86 SER A CA 1
ATOM 686 C C . SER A 1 86 ? 28.271 12.782 2.497 1.00 53.12 86 SER A C 1
ATOM 688 O O . SER A 1 86 ? 29.228 13.537 2.647 1.00 53.12 86 SER A O 1
ATOM 690 N N . GLU A 1 87 ? 27.089 13.213 2.070 1.00 56.91 87 GLU A N 1
ATOM 691 C CA . GLU A 1 87 ? 26.599 14.574 2.324 1.00 56.91 87 GLU A CA 1
ATOM 692 C C . GLU A 1 87 ? 25.121 14.450 2.724 1.00 56.91 87 GLU A C 1
ATOM 694 O O . GLU A 1 87 ? 24.224 14.325 1.896 1.00 56.91 87 GLU A O 1
ATOM 699 N N . GLU A 1 88 ? 24.890 14.410 4.036 1.00 56.62 88 GLU A N 1
ATOM 700 C CA . GLU A 1 88 ? 23.569 14.540 4.638 1.00 56.62 88 GLU A CA 1
ATOM 701 C C . GLU A 1 88 ? 23.000 15.921 4.278 1.00 56.62 88 GLU A C 1
ATOM 703 O O . GLU A 1 88 ? 23.474 16.944 4.769 1.00 56.62 88 GLU A O 1
ATOM 708 N N . THR A 1 89 ? 21.965 15.959 3.444 1.00 52.97 89 THR A N 1
ATOM 709 C CA . THR A 1 89 ? 21.067 17.112 3.350 1.00 52.97 89 THR A CA 1
ATOM 710 C C . THR A 1 89 ? 19.630 16.619 3.385 1.00 52.97 89 THR A C 1
ATOM 712 O O . THR A 1 89 ? 18.950 16.475 2.375 1.00 52.97 89 THR A O 1
ATOM 715 N N . SER A 1 90 ? 19.181 16.342 4.607 1.00 56.25 90 SER A N 1
ATOM 716 C CA . SER A 1 90 ? 17.768 16.252 4.954 1.00 56.25 90 SER A CA 1
ATOM 717 C C . SER A 1 90 ? 17.121 17.623 4.710 1.00 56.25 90 SER A C 1
ATOM 719 O O . SER A 1 90 ? 17.162 18.492 5.582 1.00 56.25 90 SER A O 1
ATOM 721 N N . GLU A 1 91 ? 16.571 17.856 3.514 1.00 56.62 91 GLU A N 1
ATOM 722 C CA . GLU A 1 91 ? 15.730 19.027 3.251 1.00 56.62 91 GLU A CA 1
ATOM 723 C C . GLU A 1 91 ? 14.262 18.595 3.221 1.00 56.62 91 GLU A C 1
ATOM 725 O O . GLU A 1 91 ? 13.737 18.021 2.273 1.00 56.62 91 GLU A O 1
ATOM 730 N N . THR A 1 92 ? 13.641 18.833 4.370 1.00 51.88 92 THR A N 1
ATOM 731 C CA . THR A 1 92 ? 12.226 18.722 4.707 1.00 51.88 92 THR A CA 1
ATOM 732 C C . THR A 1 92 ? 11.285 19.062 3.549 1.00 51.88 92 THR A C 1
ATOM 734 O O . THR A 1 92 ? 11.282 20.194 3.069 1.00 51.88 92 THR A O 1
ATOM 737 N N . GLY A 1 93 ? 10.425 18.108 3.181 1.00 50.50 93 GLY A N 1
ATOM 738 C CA . GLY A 1 93 ? 9.309 18.322 2.265 1.00 50.50 93 GLY A CA 1
ATOM 739 C C . GLY A 1 93 ? 8.408 19.462 2.738 1.00 50.50 93 GLY A C 1
ATOM 740 O O . GLY A 1 93 ? 7.708 19.352 3.748 1.00 50.50 93 GLY A O 1
ATOM 741 N N . ASP A 1 94 ? 8.435 20.556 1.983 1.00 55.00 94 ASP A N 1
ATOM 742 C CA . ASP A 1 94 ? 7.507 21.675 2.082 1.00 55.00 94 ASP A CA 1
ATOM 743 C C . ASP A 1 94 ? 6.121 21.197 1.625 1.00 55.00 94 ASP A C 1
ATOM 745 O O . ASP A 1 94 ? 5.739 21.278 0.461 1.00 55.00 94 ASP A O 1
ATOM 749 N N . THR A 1 95 ? 5.366 20.614 2.553 1.00 57.03 95 THR A N 1
ATOM 750 C CA . THR A 1 95 ? 3.934 20.352 2.380 1.00 57.03 95 THR A CA 1
ATOM 751 C C . THR A 1 95 ? 3.141 21.516 2.961 1.00 57.03 95 THR A C 1
ATOM 753 O O . THR A 1 95 ? 2.286 21.347 3.826 1.00 57.03 95 THR A O 1
ATOM 756 N N . SER A 1 96 ? 3.381 22.732 2.462 1.00 56.22 96 SER A N 1
ATOM 757 C CA . SER A 1 96 ? 2.432 23.836 2.643 1.00 56.22 96 SER A CA 1
ATOM 758 C C . SER A 1 96 ? 1.256 23.677 1.672 1.00 56.22 96 SER A C 1
ATOM 760 O O . SER A 1 96 ? 0.995 24.529 0.826 1.00 56.22 96 SER A O 1
ATOM 762 N N . SER A 1 97 ? 0.533 22.557 1.767 1.00 57.97 97 SER A N 1
ATOM 763 C CA . SER A 1 97 ? -0.824 22.487 1.233 1.00 57.97 97 SER A CA 1
ATOM 764 C C . SER A 1 97 ? -1.734 23.083 2.300 1.00 57.97 97 SER A C 1
ATOM 766 O O . SER A 1 97 ? -2.124 22.403 3.248 1.00 57.97 97 SER A O 1
ATOM 768 N N . ASP A 1 98 ? -1.995 24.386 2.194 1.00 60.25 98 ASP A N 1
ATOM 769 C CA . ASP A 1 98 ? -2.974 25.088 3.021 1.00 60.25 98 ASP A CA 1
ATOM 770 C C . ASP A 1 98 ? -4.351 24.432 2.839 1.00 60.25 98 ASP A C 1
ATOM 772 O O . ASP A 1 98 ? -5.127 24.770 1.943 1.00 60.25 98 ASP A O 1
ATOM 776 N N . TYR A 1 99 ? -4.658 23.453 3.691 1.00 62.41 99 TYR A N 1
ATOM 777 C CA . TYR A 1 99 ? -5.998 22.906 3.829 1.00 62.41 99 TYR A CA 1
ATOM 778 C C . TYR A 1 99 ? -6.872 23.971 4.498 1.00 62.41 99 TYR A C 1
ATOM 780 O O . TYR A 1 99 ? -6.991 24.038 5.726 1.00 62.41 99 TYR A O 1
ATOM 788 N N . ASP A 1 100 ? -7.466 24.843 3.685 1.00 75.31 100 ASP A N 1
ATOM 789 C CA . ASP A 1 100 ? -8.376 25.877 4.163 1.00 75.31 100 ASP A CA 1
ATOM 790 C C . ASP A 1 100 ? -9.726 25.248 4.538 1.00 75.31 100 ASP A C 1
ATOM 792 O O . ASP A 1 100 ? -10.610 24.988 3.716 1.00 75.31 100 ASP A O 1
ATOM 796 N N . ARG A 1 101 ? -9.858 24.939 5.831 1.00 69.00 101 ARG A N 1
ATOM 797 C CA . ARG A 1 101 ? -11.052 24.316 6.413 1.00 69.00 101 ARG A CA 1
ATOM 798 C C . ARG A 1 101 ? -12.325 25.116 6.126 1.00 69.00 101 ARG A C 1
ATOM 800 O O . ARG A 1 101 ? -13.386 24.511 5.992 1.00 69.00 101 ARG A O 1
ATOM 807 N N . GLU A 1 102 ? -12.239 26.441 6.066 1.00 71.69 102 GLU A N 1
ATOM 808 C CA . GLU A 1 102 ? -13.386 27.323 5.834 1.00 71.69 102 GLU A CA 1
ATOM 809 C C . GLU A 1 102 ? -13.947 27.089 4.425 1.00 71.69 102 GLU A C 1
ATOM 811 O O . GLU A 1 102 ? -15.107 26.703 4.279 1.00 71.69 102 GLU A O 1
ATOM 816 N N . THR A 1 103 ? -13.070 27.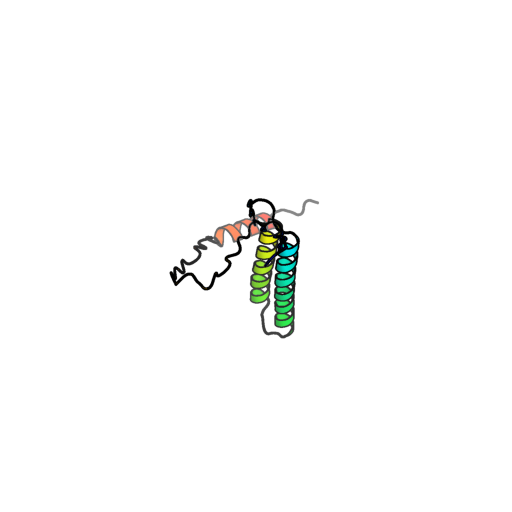111 3.421 1.00 72.88 103 THR A N 1
ATOM 817 C CA . THR A 1 103 ? -13.389 26.828 2.015 1.00 72.88 103 THR A CA 1
ATOM 818 C C . THR A 1 103 ? -13.925 25.407 1.804 1.00 72.88 103 THR A C 1
ATOM 820 O O . THR A 1 103 ? -14.818 25.181 0.985 1.00 72.88 103 THR A O 1
ATOM 823 N N . ALA A 1 104 ? -13.405 24.423 2.544 1.00 76.44 104 ALA A N 1
ATOM 824 C CA . ALA A 1 104 ? -13.900 23.046 2.483 1.00 76.44 104 ALA A CA 1
ATOM 825 C C . ALA A 1 104 ? -15.315 22.898 3.077 1.00 76.44 104 ALA A C 1
ATOM 827 O O . ALA A 1 104 ? -16.110 22.092 2.590 1.00 76.44 104 ALA A O 1
ATOM 828 N N . THR A 1 105 ? -15.642 23.677 4.113 1.00 75.62 105 THR A N 1
ATOM 829 C CA . THR A 1 105 ? -16.955 23.618 4.777 1.00 75.62 105 THR A CA 1
ATOM 830 C C . THR A 1 105 ? -18.026 24.307 3.927 1.00 75.62 105 THR A C 1
ATOM 832 O O . THR A 1 105 ? -19.110 23.754 3.755 1.00 75.62 105 THR A O 1
ATOM 835 N N . GLU A 1 106 ? -17.705 25.450 3.313 1.00 77.25 106 GLU A N 1
ATOM 836 C CA . GLU A 1 106 ? -18.610 26.163 2.397 1.00 77.25 106 GLU A CA 1
ATOM 837 C C . GLU A 1 106 ? -19.011 25.300 1.187 1.00 77.25 106 GLU A C 1
ATOM 839 O O . GLU A 1 106 ? -20.191 25.202 0.852 1.00 77.25 106 GLU A O 1
ATOM 844 N N . GLN A 1 107 ? -18.058 24.579 0.585 1.00 76.62 107 GLN A N 1
ATOM 845 C CA . GLN A 1 107 ? -18.342 23.672 -0.537 1.00 76.62 107 GLN A CA 1
ATOM 846 C C . GLN A 1 107 ? -19.265 22.503 -0.155 1.00 76.62 107 GLN A C 1
ATOM 848 O O . GLN A 1 107 ? -20.067 22.052 -0.975 1.00 76.62 107 GLN A O 1
ATOM 853 N N . GLN A 1 108 ? -19.171 21.998 1.081 1.00 72.56 108 GLN A N 1
ATOM 854 C CA . GLN A 1 108 ? -20.076 20.952 1.567 1.00 72.56 108 GLN A CA 1
ATOM 855 C C . GLN A 1 108 ? -21.493 21.476 1.806 1.00 72.56 108 GLN A C 1
ATOM 857 O O . GLN A 1 108 ? -22.457 20.756 1.536 1.00 72.56 108 GLN A O 1
ATOM 862 N N . GLU A 1 109 ? -21.636 22.712 2.289 1.00 75.06 109 GLU A N 1
ATOM 863 C CA . GLU A 1 109 ? -22.947 23.332 2.466 1.00 75.06 109 GLU A CA 1
ATOM 864 C C . GLU A 1 109 ? -23.640 23.554 1.118 1.00 75.06 109 GLU A C 1
ATOM 866 O O . GLU A 1 109 ? -24.795 23.157 0.982 1.00 75.06 109 GLU A O 1
ATOM 871 N N . ASP A 1 110 ? -22.939 24.057 0.097 1.00 74.00 110 ASP A N 1
ATOM 872 C CA . ASP A 1 110 ? -23.508 24.261 -1.246 1.00 74.00 110 ASP A CA 1
ATOM 873 C C . ASP A 1 110 ? -24.069 22.965 -1.859 1.00 74.00 110 ASP A C 1
ATOM 875 O O . ASP A 1 110 ? -25.186 22.946 -2.383 1.00 74.00 110 ASP A O 1
ATOM 879 N N . LEU A 1 111 ? -23.344 21.849 -1.732 1.00 70.94 111 LEU A N 1
ATOM 880 C CA . LEU A 1 111 ? -23.790 20.538 -2.221 1.00 70.94 111 LEU A CA 1
ATOM 881 C C . LEU A 1 111 ? -25.003 19.996 -1.448 1.00 70.94 111 LEU A C 1
ATOM 883 O O . LEU A 1 111 ? -25.842 19.295 -2.016 1.00 70.94 111 LEU A O 1
ATOM 887 N N . ALA A 1 112 ? -25.114 20.313 -0.156 1.00 73.88 112 ALA A N 1
ATOM 888 C CA . ALA A 1 112 ? -26.219 19.871 0.693 1.00 73.88 112 ALA A CA 1
ATOM 889 C C . ALA A 1 112 ? -27.511 20.684 0.487 1.00 73.88 112 ALA A C 1
ATOM 891 O O . ALA A 1 112 ? -28.582 20.242 0.913 1.00 73.88 112 ALA A O 1
ATOM 892 N N . GLN A 1 113 ? -27.429 21.855 -0.156 1.00 71.56 113 GLN A N 1
ATOM 893 C CA . GLN A 1 113 ? -28.585 22.707 -0.452 1.00 71.56 113 GLN A CA 1
ATOM 894 C C . GLN A 1 113 ? -29.263 22.387 -1.791 1.00 71.56 113 GLN A C 1
ATOM 896 O O . GLN A 1 113 ? -30.326 22.949 -2.072 1.00 71.56 113 GLN A O 1
ATOM 901 N N . GLU A 1 114 ? -28.712 21.497 -2.625 1.00 64.94 114 GLU A N 1
ATOM 902 C CA . GLU A 1 114 ? -29.388 21.125 -3.866 1.00 64.94 114 GLU A CA 1
ATOM 903 C C . GLU A 1 114 ? -30.666 20.317 -3.561 1.00 64.94 114 GLU A C 1
ATOM 905 O O . GLU A 1 114 ? -30.601 19.220 -2.995 1.00 64.94 114 GLU A O 1
ATOM 910 N N . PRO A 1 115 ? -31.866 20.813 -3.931 1.00 68.56 115 PRO A N 1
ATOM 911 C CA . PRO A 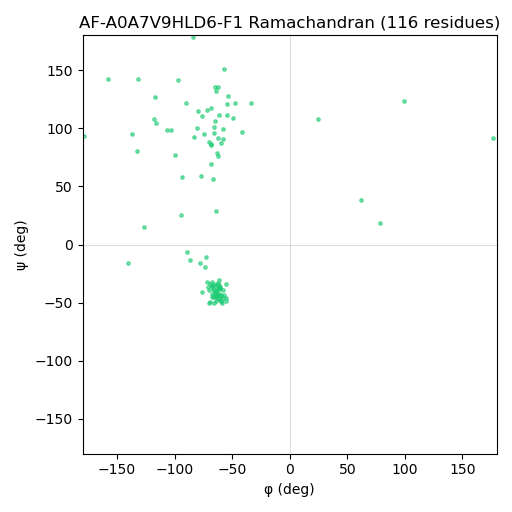1 115 ? -33.078 20.029 -3.776 1.00 68.56 115 PRO A CA 1
ATOM 912 C C . PRO A 1 115 ? -32.970 18.802 -4.678 1.00 68.56 115 PRO A C 1
ATOM 914 O O . PRO A 1 115 ? -32.655 18.932 -5.864 1.00 68.56 115 PRO A O 1
ATOM 917 N N . ALA A 1 116 ? -33.267 17.621 -4.127 1.00 68.75 116 ALA A N 1
ATOM 918 C CA . ALA A 1 116 ? -33.348 16.386 -4.895 1.00 68.75 116 ALA A CA 1
ATOM 919 C C . ALA A 1 116 ? -34.229 16.636 -6.126 1.00 68.75 116 ALA A C 1
ATOM 921 O O . ALA A 1 116 ? -35.436 16.864 -6.002 1.00 68.75 116 ALA A O 1
ATOM 922 N N . ARG A 1 117 ? -33.612 16.676 -7.312 1.00 64.62 117 ARG A N 1
ATOM 923 C CA . ARG A 1 117 ? -34.348 16.855 -8.561 1.00 64.62 117 ARG A CA 1
ATOM 924 C C . ARG A 1 117 ? -35.240 15.628 -8.732 1.00 64.62 117 ARG A C 1
ATOM 926 O O . ARG A 1 117 ? -34.735 14.536 -8.978 1.00 64.62 117 ARG A O 1
ATOM 933 N N . SER A 1 118 ? -36.541 15.817 -8.506 1.00 57.50 118 SER A N 1
ATOM 934 C CA . SER A 1 118 ? -37.580 14.835 -8.826 1.00 57.50 118 SER A CA 1
ATOM 935 C C . SER A 1 118 ? -37.744 14.670 -10.329 1.00 57.50 118 SER A C 1
ATOM 937 O O . SER A 1 118 ? -37.464 15.636 -11.075 1.00 57.50 118 SER A O 1
#